Protein AF-A0A381RCT6-F1 (afdb_monomer_lite)

Structure (mmCIF, N/CA/C/O backbone):
data_AF-A0A381RCT6-F1
#
_entry.id   AF-A0A381RCT6-F1
#
loop_
_atom_site.group_PDB
_atom_site.id
_atom_site.type_symbol
_atom_site.label_atom_id
_atom_site.label_alt_id
_atom_site.label_comp_id
_atom_site.label_asym_id
_atom_site.label_entity_id
_atom_site.label_seq_id
_atom_site.pdbx_PDB_ins_code
_atom_site.Cartn_x
_atom_site.Cartn_y
_atom_site.Cartn_z
_atom_site.occupancy
_atom_site.B_iso_or_equiv
_atom_site.auth_seq_id
_atom_site.auth_comp_id
_atom_site.auth_asym_id
_atom_site.auth_atom_id
_atom_site.pdbx_PDB_model_num
ATOM 1 N N . MET A 1 1 ? 29.115 1.736 -51.654 1.00 74.56 1 MET A N 1
ATOM 2 C CA . MET A 1 1 ? 29.223 0.613 -50.694 1.00 74.56 1 MET A CA 1
ATOM 3 C C . MET A 1 1 ? 29.593 1.074 -49.286 1.00 74.56 1 MET A C 1
ATOM 5 O O . MET A 1 1 ? 28.783 0.878 -48.397 1.00 74.56 1 MET A O 1
ATOM 9 N N . ILE A 1 2 ? 30.716 1.776 -49.076 1.00 87.88 2 ILE A N 1
ATOM 10 C CA . ILE A 1 2 ? 31.157 2.237 -47.736 1.00 87.88 2 ILE A CA 1
ATOM 11 C C . ILE A 1 2 ? 30.095 3.080 -47.004 1.00 87.88 2 ILE A C 1
ATOM 13 O O . ILE A 1 2 ? 29.793 2.818 -45.848 1.00 87.88 2 ILE A O 1
ATOM 17 N N . ARG A 1 3 ? 29.454 4.039 -47.690 1.00 89.88 3 ARG A N 1
ATOM 18 C CA . ARG A 1 3 ? 28.373 4.854 -47.099 1.00 89.88 3 ARG A CA 1
ATOM 19 C C . ARG A 1 3 ? 27.176 4.017 -46.633 1.00 89.88 3 ARG A C 1
ATOM 21 O O . ARG A 1 3 ? 26.641 4.279 -45.567 1.00 89.88 3 ARG A O 1
ATOM 28 N N . ALA A 1 4 ? 26.790 2.995 -47.397 1.00 89.81 4 ALA A N 1
ATOM 29 C CA . ALA A 1 4 ? 25.694 2.103 -47.021 1.00 89.81 4 ALA A CA 1
ATOM 30 C C . ALA A 1 4 ? 26.067 1.233 -45.809 1.00 89.81 4 ALA A C 1
ATOM 32 O O . ALA A 1 4 ? 25.259 1.077 -44.904 1.00 89.81 4 ALA A O 1
ATOM 33 N N . ILE A 1 5 ? 27.309 0.745 -45.748 1.00 91.81 5 ILE A N 1
ATOM 34 C CA . ILE A 1 5 ? 27.820 -0.029 -44.607 1.00 91.81 5 ILE A CA 1
ATOM 35 C C . ILE A 1 5 ? 27.840 0.822 -43.329 1.00 91.81 5 ILE A C 1
ATOM 37 O O . ILE A 1 5 ? 27.421 0.346 -42.279 1.00 91.81 5 ILE A O 1
ATOM 41 N N . LEU A 1 6 ? 28.255 2.091 -43.415 1.00 93.62 6 LEU A N 1
ATOM 42 C CA . LEU A 1 6 ? 28.244 3.010 -42.270 1.00 93.62 6 LEU A CA 1
ATOM 43 C C . LEU A 1 6 ? 26.825 3.296 -41.768 1.00 93.62 6 LEU A C 1
ATOM 45 O O . LEU A 1 6 ? 26.592 3.298 -40.562 1.00 93.62 6 LEU A O 1
ATOM 49 N N . VAL A 1 7 ? 25.871 3.495 -42.682 1.00 94.19 7 VAL A N 1
ATOM 50 C CA . VAL A 1 7 ? 24.463 3.717 -42.323 1.00 94.19 7 VAL A CA 1
ATOM 51 C C . VAL A 1 7 ? 23.874 2.479 -41.649 1.00 94.19 7 VAL A C 1
ATOM 53 O O . VAL A 1 7 ? 23.264 2.596 -40.590 1.00 94.19 7 VAL A O 1
ATOM 56 N N . VAL A 1 8 ? 24.103 1.289 -42.209 1.00 93.62 8 VAL A N 1
ATOM 57 C CA . VAL A 1 8 ? 23.602 0.027 -41.641 1.00 93.62 8 VAL A CA 1
ATOM 58 C C . VAL A 1 8 ? 24.248 -0.266 -40.284 1.00 93.62 8 VAL A C 1
ATOM 60 O O . VAL A 1 8 ? 23.543 -0.603 -39.337 1.00 93.62 8 VAL A O 1
ATOM 63 N N . GLY A 1 9 ? 25.562 -0.069 -40.148 1.00 93.31 9 GLY A N 1
ATOM 64 C CA . GLY A 1 9 ? 26.264 -0.236 -38.874 1.00 93.31 9 GLY A CA 1
ATOM 65 C C . GLY A 1 9 ? 25.770 0.731 -37.796 1.00 93.31 9 GLY A C 1
ATOM 66 O O . GLY A 1 9 ? 25.532 0.322 -36.662 1.00 93.31 9 GLY A O 1
ATOM 67 N N . SER A 1 10 ? 25.537 1.998 -38.155 1.00 91.81 10 SER A N 1
ATOM 68 C CA . SER A 1 10 ? 24.970 2.994 -37.239 1.00 91.81 10 SER A CA 1
ATOM 69 C C . SER A 1 10 ? 23.549 2.634 -36.798 1.00 91.81 10 SER A C 1
ATOM 71 O O . SER A 1 10 ? 23.230 2.781 -35.621 1.00 91.81 10 SER A O 1
ATOM 73 N N . LEU A 1 11 ? 22.717 2.115 -37.704 1.00 91.38 11 LEU A N 1
ATOM 74 C CA . LEU A 1 11 ? 21.366 1.646 -37.386 1.00 91.38 11 LEU A CA 1
ATOM 75 C C . LEU A 1 11 ? 21.381 0.474 -36.402 1.00 91.38 11 LEU A C 1
ATOM 77 O O . LEU A 1 11 ? 20.632 0.487 -35.429 1.00 91.38 11 LEU A O 1
ATOM 81 N N . ILE A 1 12 ? 22.263 -0.504 -36.611 1.00 89.12 12 ILE A N 1
ATOM 82 C CA . ILE A 1 12 ? 22.414 -1.652 -35.706 1.00 89.12 12 ILE A CA 1
ATOM 83 C C . ILE A 1 12 ? 22.876 -1.186 -34.320 1.00 89.12 12 ILE A C 1
ATOM 85 O O . ILE A 1 12 ? 22.315 -1.613 -33.312 1.00 89.12 12 ILE A O 1
ATOM 89 N N . LEU A 1 13 ? 23.842 -0.263 -34.256 1.00 87.38 13 LEU A N 1
ATOM 90 C CA . LEU A 1 13 ? 24.306 0.311 -32.990 1.00 87.38 13 LEU A CA 1
ATOM 91 C C . LEU A 1 13 ? 23.200 1.073 -32.258 1.00 87.38 13 LEU A C 1
ATOM 93 O O . LEU A 1 13 ? 23.068 0.920 -31.048 1.00 87.38 13 LEU A O 1
ATOM 97 N N . LEU A 1 14 ? 22.381 1.851 -32.971 1.00 87.00 14 LEU A N 1
ATOM 98 C CA . LEU A 1 14 ? 21.238 2.539 -32.372 1.00 87.00 14 LEU A CA 1
ATOM 99 C C . LEU A 1 14 ? 20.211 1.543 -31.830 1.00 87.00 14 LEU A C 1
ATOM 101 O O . LEU A 1 14 ? 19.756 1.699 -30.701 1.00 87.00 14 LEU A O 1
ATOM 105 N N . ILE A 1 15 ? 19.883 0.489 -32.580 1.00 85.69 15 ILE A N 1
ATOM 106 C CA . ILE A 1 15 ? 18.945 -0.539 -32.113 1.00 85.69 15 ILE A CA 1
ATOM 107 C C . ILE A 1 15 ? 19.475 -1.199 -30.835 1.00 85.69 15 ILE A C 1
ATOM 109 O O . ILE A 1 15 ? 18.745 -1.265 -29.852 1.00 85.69 15 ILE A O 1
ATOM 113 N N . ILE A 1 16 ? 20.746 -1.607 -30.793 1.00 83.94 16 ILE A N 1
ATOM 114 C CA . ILE A 1 16 ? 21.354 -2.207 -29.592 1.00 83.94 16 ILE A CA 1
ATOM 115 C C . ILE A 1 16 ? 21.422 -1.199 -28.435 1.00 83.94 16 ILE A C 1
ATOM 117 O O . ILE A 1 16 ? 21.220 -1.567 -27.284 1.00 83.94 16 ILE A O 1
ATOM 121 N N . PHE A 1 17 ? 21.661 0.081 -28.706 1.00 82.81 17 PHE A N 1
ATOM 122 C CA . PHE A 1 17 ? 21.723 1.105 -27.663 1.00 82.81 17 PHE A CA 1
ATOM 123 C C . PHE A 1 17 ? 20.351 1.398 -27.035 1.00 82.81 17 PHE A C 1
ATOM 125 O O . PHE A 1 17 ? 20.245 1.607 -25.827 1.00 82.81 17 PHE A O 1
ATOM 132 N N . PHE A 1 18 ? 19.283 1.398 -27.836 1.00 78.50 18 PHE A N 1
ATOM 133 C CA . PHE A 1 18 ? 17.925 1.649 -27.349 1.00 78.50 18 PHE A CA 1
ATOM 134 C C . PHE A 1 18 ? 17.245 0.392 -26.780 1.00 78.50 18 PHE A C 1
ATOM 136 O O . PHE A 1 18 ? 16.573 0.493 -25.751 1.00 78.50 18 PHE A O 1
ATOM 143 N N . PHE A 1 19 ? 17.427 -0.767 -27.425 1.00 73.81 19 PHE A N 1
ATOM 144 C CA . PHE A 1 19 ? 16.756 -2.041 -27.115 1.00 73.81 19 PHE A CA 1
ATOM 145 C C . PHE A 1 19 ? 17.652 -3.110 -26.484 1.00 73.81 19 PHE A C 1
ATOM 147 O O . PHE A 1 19 ? 17.148 -4.167 -26.113 1.00 73.81 19 PHE A O 1
ATOM 154 N N . GLY A 1 20 ? 18.959 -2.886 -26.366 1.00 74.75 20 GLY A N 1
ATOM 155 C CA . GLY A 1 20 ? 19.842 -3.820 -25.675 1.00 74.75 20 GLY A CA 1
ATOM 156 C C . GLY A 1 20 ? 19.491 -3.935 -24.194 1.00 74.75 20 GLY A C 1
ATOM 157 O O . GLY A 1 20 ? 18.820 -3.070 -23.630 1.00 74.75 20 GLY A O 1
ATOM 158 N N . ASP A 1 21 ? 20.005 -4.981 -23.550 1.00 64.00 21 ASP A N 1
ATOM 159 C CA . ASP A 1 21 ? 19.706 -5.332 -22.155 1.00 64.00 21 ASP A CA 1
ATOM 160 C C . ASP A 1 21 ? 19.989 -4.224 -21.134 1.00 64.00 21 ASP A C 1
ATOM 162 O O . ASP A 1 21 ? 19.585 -4.368 -19.995 1.00 64.00 21 ASP A O 1
ATOM 166 N N . HIS A 1 22 ? 20.693 -3.152 -21.512 1.00 66.88 22 HIS A N 1
ATOM 167 C CA . HIS A 1 22 ? 21.005 -1.986 -20.672 1.00 66.88 22 HIS A CA 1
ATOM 168 C C . HIS A 1 22 ? 20.575 -0.659 -21.329 1.00 66.88 22 HIS A C 1
ATOM 170 O O . HIS A 1 22 ? 21.072 0.415 -20.984 1.00 66.88 22 HIS A O 1
ATOM 176 N N . GLY A 1 23 ? 19.685 -0.722 -22.320 1.00 76.38 23 GLY A N 1
ATOM 177 C CA . GLY A 1 23 ? 19.209 0.441 -23.052 1.00 76.38 23 GLY A CA 1
ATOM 178 C C . GLY A 1 23 ? 18.306 1.351 -22.217 1.00 76.38 23 GLY A C 1
ATOM 179 O O . GLY A 1 23 ? 17.809 1.001 -21.141 1.00 76.38 23 GLY A O 1
ATOM 180 N N . LEU A 1 24 ? 18.038 2.542 -22.754 1.00 78.19 24 LEU A N 1
ATOM 181 C CA . LEU A 1 24 ? 17.206 3.569 -22.110 1.00 78.19 24 LEU A CA 1
ATOM 182 C C . LEU A 1 24 ? 15.803 3.065 -21.729 1.00 78.19 24 LEU A C 1
ATOM 184 O O . LEU A 1 24 ? 15.227 3.525 -20.739 1.00 78.19 24 LEU A O 1
ATOM 188 N N . TYR A 1 25 ? 15.264 2.101 -22.480 1.00 82.69 25 TYR A N 1
ATOM 189 C CA . TYR A 1 25 ? 13.963 1.501 -22.200 1.00 82.69 25 TYR A CA 1
ATOM 190 C C . TYR A 1 25 ? 13.935 0.746 -20.864 1.00 82.69 25 TYR A C 1
ATOM 192 O O . TYR A 1 25 ? 12.982 0.881 -20.095 1.00 82.69 25 TYR A O 1
ATOM 200 N N . GLN A 1 26 ? 14.997 0.006 -20.538 1.00 84.38 26 GLN A N 1
ATOM 201 C CA . GLN A 1 26 ? 15.064 -0.737 -19.282 1.00 84.38 26 GLN A CA 1
ATOM 202 C C . GLN A 1 26 ? 15.181 0.207 -18.084 1.00 84.38 26 GLN A C 1
ATOM 204 O O . GLN A 1 26 ? 14.522 -0.000 -17.067 1.00 84.38 26 GLN A O 1
ATOM 209 N N . LEU A 1 27 ? 15.935 1.303 -18.221 1.00 85.31 27 LEU A N 1
ATOM 210 C CA . LEU A 1 27 ? 16.008 2.332 -17.185 1.00 85.31 27 LEU A CA 1
ATOM 211 C C . LEU A 1 27 ? 14.639 2.980 -16.928 1.00 85.31 27 LEU A C 1
ATOM 213 O O . LEU A 1 27 ? 14.290 3.248 -15.776 1.00 85.31 27 LEU A O 1
ATOM 217 N N . TYR A 1 28 ? 13.855 3.224 -17.982 1.00 87.19 28 TYR A N 1
ATOM 218 C CA . TYR A 1 28 ? 12.499 3.754 -17.847 1.00 87.19 28 TYR A CA 1
ATOM 219 C C . TYR A 1 28 ? 11.571 2.763 -17.132 1.00 87.19 28 TYR A C 1
ATOM 221 O O . TYR A 1 28 ? 10.887 3.146 -16.178 1.00 87.19 28 TYR A O 1
ATOM 229 N N . GLN A 1 29 ? 11.594 1.487 -17.532 1.00 88.25 29 GLN A N 1
ATOM 230 C CA . GLN A 1 29 ? 10.823 0.439 -16.860 1.00 88.25 29 GLN A CA 1
ATOM 231 C C . GLN A 1 29 ? 11.204 0.313 -15.385 1.00 88.25 29 GLN A C 1
ATOM 233 O O . GLN A 1 29 ? 10.328 0.367 -14.526 1.00 88.25 29 GLN A O 1
ATOM 238 N N . LEU A 1 30 ? 12.501 0.256 -15.080 1.00 89.88 30 LEU A N 1
ATOM 239 C CA . LEU A 1 30 ? 12.997 0.125 -13.714 1.00 89.88 30 LEU A CA 1
ATOM 240 C C . LEU A 1 30 ? 12.592 1.319 -12.839 1.00 89.88 30 LEU A C 1
ATOM 242 O O . LEU A 1 30 ? 12.236 1.156 -11.672 1.00 89.88 30 LEU A O 1
ATOM 246 N N . ARG A 1 31 ? 12.598 2.538 -13.396 1.00 90.94 31 ARG A N 1
ATOM 247 C CA . ARG A 1 31 ? 12.096 3.729 -12.691 1.00 90.94 31 ARG A CA 1
ATOM 248 C C . ARG A 1 31 ? 10.599 3.637 -12.405 1.00 90.94 31 ARG A C 1
ATOM 250 O O . ARG A 1 31 ? 10.187 3.983 -11.298 1.00 90.94 31 ARG A O 1
ATOM 257 N N . SER A 1 32 ? 9.805 3.174 -13.368 1.00 93.12 32 SER A N 1
ATOM 258 C CA . SER A 1 32 ? 8.359 2.998 -13.198 1.00 93.12 32 SER A CA 1
ATOM 259 C C . SER A 1 32 ? 8.038 1.917 -12.162 1.00 93.12 32 SER A C 1
ATOM 261 O O . SER A 1 32 ? 7.237 2.135 -11.252 1.00 93.12 32 SER A O 1
ATOM 263 N N . GLU A 1 33 ? 8.738 0.785 -12.220 1.00 95.00 33 GLU A N 1
ATOM 264 C CA . GLU A 1 33 ? 8.591 -0.308 -11.262 1.00 95.00 33 GLU A CA 1
ATOM 265 C C . GLU A 1 33 ? 8.978 0.131 -9.848 1.00 95.00 33 GLU A C 1
ATOM 267 O O . GLU A 1 33 ? 8.211 -0.066 -8.904 1.00 95.00 33 GLU A O 1
ATOM 272 N N . LYS A 1 34 ? 10.101 0.845 -9.702 1.00 95.31 34 LYS A N 1
ATOM 273 C CA . LYS A 1 34 ? 10.502 1.447 -8.426 1.00 95.31 34 LYS A CA 1
ATOM 274 C C . LYS A 1 34 ? 9.425 2.385 -7.876 1.00 95.31 34 LYS A C 1
ATOM 276 O 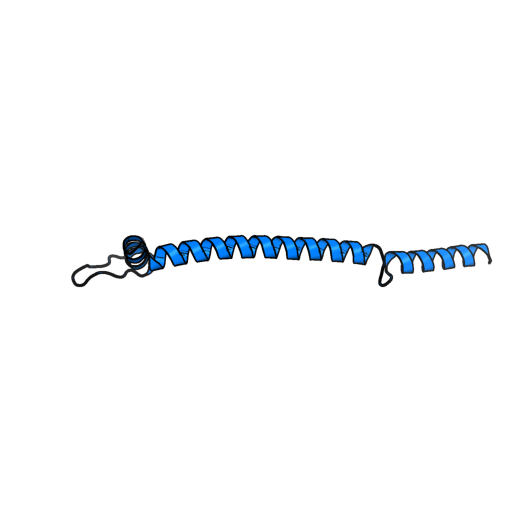O . LYS A 1 34 ? 9.112 2.315 -6.688 1.00 95.31 34 LYS A O 1
ATOM 281 N N . ALA A 1 35 ? 8.843 3.245 -8.713 1.00 96.19 35 ALA A N 1
ATOM 282 C CA . ALA A 1 35 ? 7.780 4.157 -8.293 1.00 96.19 35 ALA A CA 1
ATOM 283 C C . ALA A 1 35 ? 6.520 3.399 -7.838 1.00 96.19 35 ALA A C 1
ATOM 285 O O . ALA A 1 35 ? 5.943 3.722 -6.796 1.00 96.19 35 ALA A O 1
ATOM 286 N N . LYS A 1 36 ? 6.130 2.346 -8.565 1.00 96.88 36 LYS A N 1
ATOM 287 C CA . LYS A 1 36 ? 4.990 1.487 -8.220 1.00 96.88 36 LYS A CA 1
ATOM 288 C C . LYS A 1 36 ? 5.205 0.751 -6.898 1.00 96.88 36 LYS A C 1
ATOM 290 O O . LYS A 1 36 ? 4.312 0.738 -6.050 1.00 96.88 36 LYS A O 1
ATOM 295 N N . ILE A 1 37 ? 6.390 0.176 -6.696 1.00 96.88 37 ILE A N 1
ATOM 296 C CA . ILE A 1 37 ? 6.759 -0.493 -5.442 1.00 96.88 37 ILE A CA 1
ATOM 297 C C . ILE A 1 37 ? 6.717 0.509 -4.288 1.00 96.88 37 ILE A C 1
ATOM 299 O O . ILE A 1 37 ? 6.101 0.233 -3.261 1.00 96.88 37 ILE A O 1
ATOM 303 N N . GLN A 1 38 ? 7.292 1.701 -4.466 1.00 96.81 38 GLN A N 1
ATOM 304 C CA . GLN A 1 38 ? 7.295 2.733 -3.431 1.00 96.81 38 GLN A CA 1
ATOM 305 C C . GLN A 1 38 ? 5.875 3.173 -3.050 1.00 96.81 38 GLN A C 1
ATOM 307 O O . GLN A 1 38 ? 5.562 3.277 -1.866 1.00 96.81 38 GLN A O 1
ATOM 312 N N . SER A 1 39 ? 5.001 3.383 -4.038 1.00 97.19 39 SER A N 1
ATOM 313 C CA . SER A 1 39 ? 3.589 3.703 -3.805 1.00 97.19 39 SER A CA 1
ATOM 314 C C . SER A 1 39 ? 2.875 2.583 -3.042 1.00 97.19 39 SER A C 1
ATOM 316 O O . SER A 1 39 ? 2.174 2.849 -2.066 1.00 97.19 39 SER A O 1
ATOM 318 N N . THR A 1 40 ? 3.131 1.328 -3.416 1.00 97.19 40 THR A N 1
ATOM 319 C CA . THR A 1 40 ? 2.568 0.153 -2.737 1.00 97.19 40 THR A CA 1
ATOM 320 C C . THR A 1 40 ? 3.029 0.075 -1.280 1.00 97.19 40 THR A C 1
ATOM 322 O O . THR A 1 40 ? 2.220 -0.181 -0.392 1.00 97.19 40 THR A O 1
ATOM 325 N N . ILE A 1 41 ? 4.309 0.348 -1.007 1.00 97.56 41 ILE A N 1
ATOM 326 C CA . ILE A 1 41 ? 4.851 0.394 0.358 1.00 97.56 41 ILE A CA 1
ATOM 327 C C . ILE A 1 41 ? 4.145 1.471 1.184 1.00 97.56 41 ILE A C 1
ATOM 329 O O . ILE A 1 41 ? 3.745 1.198 2.315 1.00 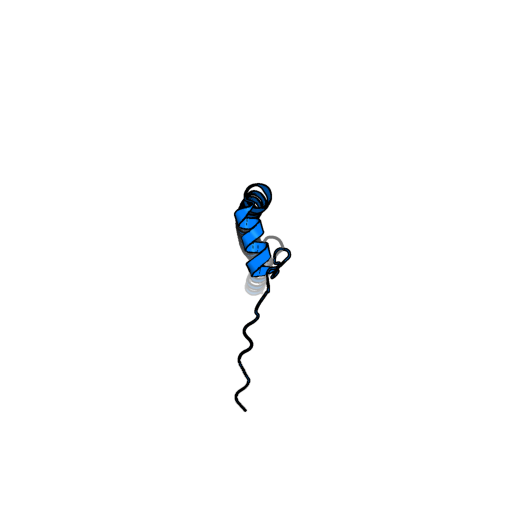97.56 41 ILE A O 1
ATOM 333 N N . SER A 1 42 ? 3.980 2.678 0.639 1.00 97.56 42 SER A N 1
ATOM 334 C CA . S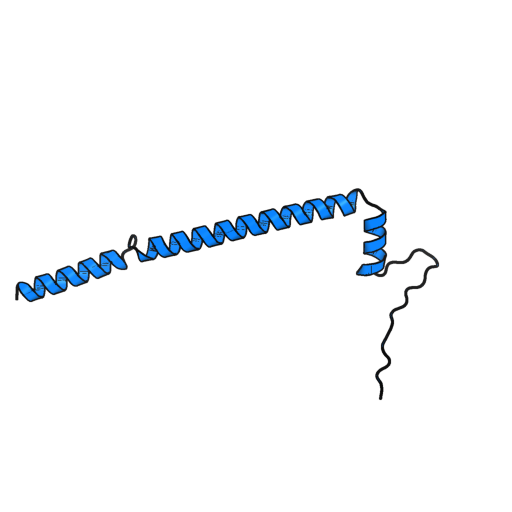ER A 1 42 ? 3.291 3.770 1.335 1.00 97.56 42 SER A CA 1
ATOM 335 C C . SER A 1 42 ? 1.839 3.408 1.654 1.00 97.56 42 SER A C 1
ATOM 337 O O . SER A 1 42 ? 1.426 3.526 2.805 1.00 97.56 42 SER A O 1
ATOM 339 N N . PHE A 1 43 ? 1.104 2.870 0.677 1.00 97.75 43 PHE A N 1
ATOM 340 C CA . PHE A 1 43 ? -0.274 2.410 0.864 1.00 97.75 43 PHE A CA 1
ATOM 341 C C . PHE A 1 43 ? -0.386 1.323 1.944 1.00 97.75 43 PHE A C 1
ATOM 343 O O . PHE A 1 43 ? -1.245 1.383 2.823 1.00 97.75 43 PHE A O 1
ATOM 350 N N . LEU A 1 44 ? 0.506 0.328 1.924 1.00 97.38 44 LEU A N 1
ATOM 351 C CA . LEU A 1 44 ? 0.505 -0.740 2.925 1.00 97.38 44 LEU A CA 1
ATOM 352 C C . LEU A 1 44 ? 0.852 -0.228 4.326 1.00 97.38 44 LEU A C 1
ATOM 354 O O . LEU A 1 44 ? 0.308 -0.737 5.305 1.00 97.38 44 LEU A O 1
ATOM 358 N N . ARG A 1 45 ? 1.731 0.774 4.441 1.00 97.25 45 ARG A N 1
ATOM 359 C CA . ARG A 1 45 ? 2.050 1.411 5.727 1.00 97.25 45 ARG A CA 1
ATOM 360 C C . ARG A 1 45 ? 0.847 2.141 6.308 1.00 97.25 45 ARG A C 1
ATOM 362 O O . ARG A 1 45 ? 0.549 1.939 7.480 1.00 97.25 45 ARG A O 1
ATOM 369 N N . GLU A 1 46 ? 0.144 2.918 5.492 1.00 97.56 46 GLU A N 1
ATOM 370 C CA . GLU A 1 46 ? -1.081 3.607 5.905 1.00 97.56 46 GLU A CA 1
ATOM 371 C C . GLU A 1 46 ? -2.153 2.603 6.344 1.00 97.56 46 GLU A C 1
ATOM 373 O O . GLU A 1 46 ? -2.686 2.691 7.449 1.00 97.56 46 GLU A O 1
ATOM 378 N N . LYS A 1 47 ? -2.388 1.559 5.539 1.00 97.06 47 LYS A N 1
ATOM 379 C CA . LYS A 1 47 ? -3.338 0.497 5.887 1.00 97.06 47 LYS A CA 1
ATOM 380 C C . LYS A 1 47 ? -2.960 -0.219 7.183 1.00 97.06 47 LYS A C 1
ATOM 382 O O . LYS A 1 47 ? -3.835 -0.528 7.987 1.00 97.06 47 LYS A O 1
ATOM 387 N N . LYS A 1 48 ? -1.669 -0.483 7.403 1.00 96.94 48 LYS A N 1
ATOM 388 C CA . LYS A 1 48 ? -1.184 -1.077 8.653 1.00 96.94 48 LYS A CA 1
ATOM 389 C C . LYS A 1 48 ? -1.488 -0.168 9.843 1.00 96.94 48 LYS A C 1
ATOM 391 O O . LYS A 1 48 ? -1.955 -0.670 10.857 1.00 96.94 48 LYS A O 1
ATOM 396 N N . GLN A 1 49 ? -1.241 1.135 9.723 1.00 97.00 49 GLN A N 1
ATOM 397 C CA . GLN A 1 49 ? -1.531 2.088 10.794 1.00 97.00 49 GLN A CA 1
ATOM 398 C C . GLN A 1 49 ? -3.024 2.088 11.144 1.00 97.00 49 GLN A C 1
ATOM 400 O O . GLN A 1 49 ? -3.369 1.912 12.309 1.00 97.00 49 GLN A O 1
ATOM 405 N N . LEU A 1 50 ? -3.899 2.188 10.140 1.00 96.19 50 LEU A N 1
ATOM 406 C CA . LEU A 1 50 ? -5.349 2.150 10.346 1.00 96.19 50 LEU A CA 1
ATOM 407 C C . LEU A 1 50 ? -5.803 0.857 11.039 1.00 96.19 50 LEU A C 1
ATOM 409 O O . LEU A 1 50 ? -6.623 0.900 11.953 1.00 96.19 50 LEU A O 1
ATOM 413 N N . LEU A 1 51 ? -5.242 -0.289 10.643 1.00 95.56 51 LEU A N 1
ATOM 414 C CA . LEU A 1 51 ? -5.552 -1.579 11.262 1.00 95.56 51 LEU A CA 1
ATOM 415 C C . LEU A 1 51 ? -5.055 -1.676 12.711 1.00 95.56 51 LEU A C 1
ATOM 417 O O . LEU A 1 51 ? -5.740 -2.264 13.543 1.00 95.56 51 LEU A O 1
ATOM 421 N N . GLU A 1 52 ? -3.891 -1.115 13.041 1.00 95.00 52 GLU A N 1
ATOM 422 C CA . GLU A 1 52 ? -3.405 -1.076 14.429 1.00 95.00 52 GLU A CA 1
ATOM 423 C C . GLU A 1 52 ? -4.260 -0.148 15.303 1.00 95.00 52 GLU A C 1
ATOM 425 O O . GLU A 1 52 ? -4.562 -0.477 16.454 1.00 95.00 52 GLU A O 1
ATOM 430 N N . GLU A 1 53 ? -4.719 0.980 14.760 1.00 93.38 53 GLU A N 1
ATOM 431 C CA . GLU A 1 53 ? -5.672 1.861 15.438 1.00 93.38 53 GLU A CA 1
ATOM 432 C C . GLU A 1 53 ? -7.016 1.153 15.674 1.00 93.38 53 GLU A C 1
ATOM 434 O O . GLU A 1 53 ? -7.554 1.199 16.782 1.00 93.38 53 GLU A O 1
ATOM 439 N N . GLU A 1 54 ? -7.544 0.446 14.671 1.00 91.75 54 GLU A N 1
ATOM 440 C CA . GLU A 1 54 ? -8.769 -0.352 14.793 1.00 91.75 54 GLU A CA 1
ATOM 441 C C . GLU A 1 54 ? -8.610 -1.473 15.825 1.00 91.75 54 GLU A C 1
ATOM 443 O O . GLU A 1 54 ? -9.445 -1.623 16.716 1.00 91.75 54 GLU A O 1
ATOM 448 N N . LYS A 1 55 ? -7.494 -2.206 15.783 1.00 93.12 55 LYS A N 1
ATOM 449 C CA . LYS A 1 55 ? -7.153 -3.228 16.777 1.00 93.12 55 LYS A CA 1
ATOM 450 C C . LYS A 1 55 ? -7.083 -2.647 18.188 1.00 93.12 55 LYS A C 1
ATOM 452 O O . LYS A 1 55 ? -7.552 -3.274 19.135 1.00 93.12 55 LYS A O 1
ATOM 457 N N . THR A 1 56 ? -6.519 -1.452 18.344 1.00 92.19 56 THR A N 1
ATOM 458 C CA . THR A 1 56 ? -6.451 -0.765 19.640 1.00 92.19 56 THR A CA 1
ATOM 459 C C . THR A 1 56 ? -7.849 -0.433 20.156 1.00 92.19 56 THR A C 1
ATOM 461 O O . THR A 1 56 ? -8.144 -0.705 21.319 1.00 92.19 56 THR A O 1
ATOM 464 N N . LYS A 1 57 ? -8.736 0.078 19.292 1.00 90.44 57 LYS A N 1
ATOM 465 C CA . LYS A 1 57 ? -10.144 0.343 19.637 1.00 90.44 57 LYS A CA 1
ATOM 466 C C . LYS A 1 57 ? -10.881 -0.939 20.022 1.00 90.44 57 LYS A C 1
ATOM 468 O O . LYS A 1 57 ? -11.563 -0.966 21.036 1.00 90.44 57 LYS A O 1
ATOM 473 N N . LEU A 1 58 ? -10.693 -2.022 19.272 1.00 89.19 58 LEU A N 1
ATOM 474 C CA . LEU A 1 58 ? -11.311 -3.317 19.572 1.00 89.19 58 LEU A CA 1
ATOM 475 C 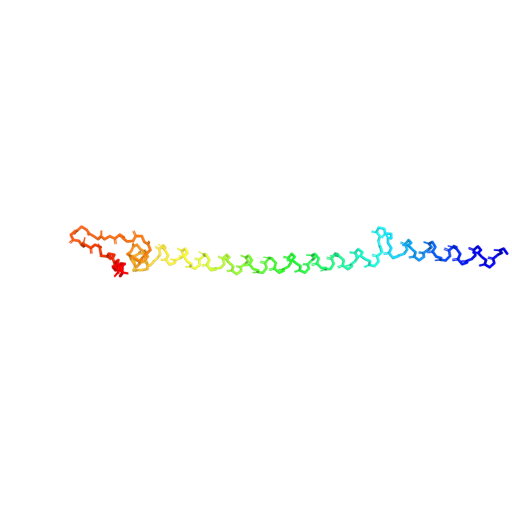C . LEU A 1 58 ? -10.826 -3.946 20.884 1.00 89.19 58 LEU A C 1
ATOM 477 O O . LEU A 1 58 ? -11.577 -4.699 21.485 1.00 89.19 58 LEU A O 1
ATOM 481 N N . ASN A 1 59 ? -9.599 -3.672 21.331 1.00 85.81 59 ASN A N 1
ATOM 482 C CA . ASN A 1 59 ? -9.087 -4.230 22.588 1.00 85.81 59 ASN A CA 1
ATOM 483 C C . ASN A 1 59 ? -9.414 -3.361 23.806 1.00 85.81 59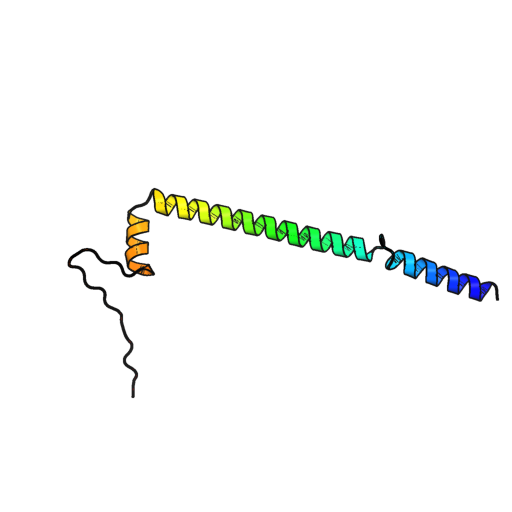 ASN A C 1
ATOM 485 O O . ASN A 1 59 ? -9.660 -3.889 24.888 1.00 85.81 59 ASN A O 1
ATOM 489 N N . ASN A 1 60 ? -9.393 -2.038 23.640 1.00 88.38 60 ASN A N 1
ATOM 490 C CA . ASN A 1 60 ? -9.421 -1.103 24.763 1.00 88.38 60 ASN A CA 1
ATOM 491 C C . ASN A 1 60 ? -10.741 -0.329 24.892 1.00 88.38 60 ASN A C 1
ATOM 493 O O . ASN A 1 60 ? -10.938 0.327 25.912 1.00 88.38 60 ASN A O 1
ATOM 497 N N . ASP A 1 61 ? -11.640 -0.386 23.902 1.00 91.25 61 ASP A N 1
ATOM 498 C CA . ASP A 1 61 ? -12.915 0.340 23.915 1.00 91.25 61 ASP A CA 1
ATOM 499 C C . ASP A 1 61 ? -14.128 -0.616 23.854 1.00 91.25 61 ASP A C 1
ATOM 501 O O . ASP A 1 61 ? -14.608 -0.982 22.775 1.00 91.25 61 ASP A O 1
ATOM 505 N N . PRO A 1 62 ? -14.694 -0.992 25.017 1.00 88.62 62 PRO A N 1
ATOM 506 C CA . PRO A 1 62 ? -15.894 -1.823 25.089 1.00 88.62 62 PRO A CA 1
ATOM 507 C C . PRO A 1 62 ? -17.119 -1.209 24.397 1.00 88.62 62 PRO A C 1
ATOM 509 O O . PRO A 1 62 ? -17.979 -1.943 23.906 1.00 88.62 62 PRO A O 1
ATOM 512 N N . LYS A 1 63 ? -17.217 0.126 24.340 1.00 90.81 63 LYS A N 1
ATOM 513 C CA . LYS A 1 63 ? -18.343 0.824 23.708 1.00 90.81 63 LYS A CA 1
ATOM 514 C C . LYS A 1 63 ? -18.260 0.700 22.190 1.00 90.81 63 LYS A C 1
ATOM 516 O O . LYS A 1 63 ? -19.281 0.455 21.549 1.00 90.81 63 LYS A O 1
ATOM 521 N N . TYR A 1 64 ? -17.055 0.802 21.633 1.00 89.06 64 TYR A N 1
ATOM 522 C CA . TYR A 1 64 ? -16.808 0.552 20.213 1.00 89.06 64 TYR A CA 1
ATOM 523 C C . TYR A 1 64 ? -17.169 -0.888 19.817 1.00 89.06 64 TYR A C 1
ATOM 525 O O . TYR A 1 64 ? -17.837 -1.101 18.805 1.00 89.06 64 TYR A O 1
ATOM 533 N N . ILE A 1 65 ? -16.813 -1.876 20.647 1.00 90.69 65 ILE A N 1
ATOM 534 C CA . ILE A 1 65 ? -17.186 -3.283 20.424 1.00 90.69 65 ILE A CA 1
ATOM 535 C C . ILE A 1 65 ? -18.709 -3.469 20.471 1.00 90.69 65 ILE A C 1
ATOM 537 O O . ILE A 1 65 ? -19.266 -4.127 19.593 1.00 90.69 65 ILE A O 1
ATOM 541 N N . GLU A 1 66 ? -19.401 -2.892 21.462 1.00 89.81 66 GLU A N 1
ATOM 542 C CA . GLU A 1 66 ? -20.866 -2.988 21.561 1.00 89.81 66 GLU A CA 1
ATOM 543 C C . GLU A 1 66 ? -21.552 -2.347 20.346 1.00 89.81 66 GLU A C 1
ATOM 545 O O . GLU A 1 66 ? -22.478 -2.936 19.782 1.00 89.81 66 GLU A O 1
ATOM 550 N N . GLN A 1 67 ? -21.073 -1.182 19.901 1.00 90.31 67 GLN A N 1
ATOM 551 C CA . GLN A 1 67 ? -21.573 -0.530 18.693 1.00 90.31 67 GLN A CA 1
ATOM 552 C C . GLN A 1 67 ? -21.376 -1.424 17.461 1.00 90.31 67 GLN A C 1
ATOM 554 O O . GLN A 1 67 ? -22.332 -1.679 16.728 1.00 90.31 67 GLN A O 1
ATOM 559 N N . LEU A 1 68 ? -20.173 -1.969 17.265 1.00 91.00 68 LEU A N 1
ATOM 560 C CA . LEU A 1 68 ? -19.867 -2.863 16.148 1.00 91.00 68 LEU A CA 1
ATOM 561 C C . LEU A 1 68 ? -20.738 -4.131 16.169 1.00 91.00 68 LEU A C 1
ATOM 563 O O . LEU A 1 68 ? -21.264 -4.546 15.132 1.00 91.00 68 LEU A O 1
ATOM 567 N N . ALA A 1 69 ? -20.924 -4.731 17.346 1.00 90.62 69 ALA A N 1
ATOM 568 C CA . ALA A 1 69 ? -21.759 -5.911 17.542 1.00 90.62 69 ALA A CA 1
ATOM 569 C C . ALA A 1 69 ? -23.229 -5.640 17.179 1.00 90.62 69 ALA A C 1
ATOM 571 O O . ALA A 1 69 ? -23.856 -6.453 16.496 1.00 90.62 69 ALA A O 1
ATOM 572 N N . ARG A 1 70 ? -23.770 -4.483 17.573 1.00 90.19 70 ARG A N 1
ATOM 573 C CA . ARG A 1 70 ? -25.157 -4.089 17.280 1.00 90.19 70 ARG A CA 1
ATOM 574 C C . ARG A 1 70 ? -25.357 -3.693 15.817 1.00 90.19 70 ARG A C 1
ATOM 576 O O . ARG A 1 70 ? -26.301 -4.162 15.188 1.00 90.19 70 ARG A O 1
ATOM 583 N N . GLU A 1 71 ? -24.476 -2.867 15.259 1.00 89.19 71 GLU A N 1
ATOM 584 C CA . GLU A 1 71 ? -24.639 -2.306 13.912 1.00 89.19 71 GLU A CA 1
ATOM 585 C C . GLU A 1 71 ? -24.293 -3.307 12.811 1.00 89.19 71 GLU A C 1
ATOM 587 O O . GLU A 1 71 ? -25.082 -3.519 11.887 1.00 89.19 71 GLU A O 1
ATOM 592 N N . ARG A 1 72 ? -23.117 -3.943 12.894 1.00 87.94 72 ARG A N 1
ATOM 593 C CA . ARG A 1 72 ? -22.639 -4.833 11.826 1.00 87.94 72 ARG A CA 1
ATOM 594 C C . ARG A 1 72 ? -23.102 -6.265 11.993 1.00 87.94 72 ARG A C 1
ATOM 596 O O . ARG A 1 72 ? -23.454 -6.900 11.002 1.00 87.94 72 ARG A O 1
ATOM 603 N N . TYR A 1 73 ? -23.130 -6.759 13.226 1.00 88.75 73 TYR A N 1
ATOM 604 C CA . TYR A 1 73 ? -23.473 -8.154 13.501 1.00 88.75 73 TYR A CA 1
ATOM 605 C C . TYR A 1 73 ? -24.908 -8.351 13.991 1.00 88.75 73 TYR A C 1
ATOM 607 O O . TYR A 1 73 ? -25.340 -9.494 14.123 1.00 88.75 73 TYR A O 1
ATOM 615 N N . ARG A 1 74 ? -25.667 -7.267 14.224 1.00 88.56 74 ARG A N 1
ATOM 616 C CA . ARG A 1 74 ? -27.055 -7.316 14.720 1.00 88.56 74 ARG A CA 1
ATOM 617 C C . ARG A 1 74 ? -27.200 -8.145 15.999 1.00 88.56 74 ARG A C 1
ATOM 619 O O . ARG A 1 74 ? -28.226 -8.781 16.224 1.00 88.56 74 ARG A O 1
ATOM 626 N N . MET A 1 75 ? -26.162 -8.159 16.828 1.00 89.50 75 MET A N 1
ATOM 627 C CA . MET A 1 75 ? -26.195 -8.809 18.130 1.00 89.50 75 MET A CA 1
ATOM 628 C C . MET A 1 75 ? -27.012 -7.957 19.102 1.00 89.50 75 MET A C 1
ATOM 630 O O . MET A 1 75 ? -26.945 -6.727 19.080 1.00 89.50 75 MET A O 1
ATOM 634 N N . ALA A 1 76 ? -27.776 -8.619 19.963 1.00 88.06 76 ALA A N 1
ATOM 635 C CA . ALA A 1 76 ? -28.613 -7.980 20.967 1.00 88.06 76 ALA A CA 1
ATOM 636 C C . ALA A 1 76 ? -28.450 -8.712 22.304 1.00 88.06 76 ALA A C 1
ATOM 638 O O . ALA A 1 76 ? -28.197 -9.921 22.332 1.00 88.06 76 ALA A O 1
ATOM 639 N N . LYS A 1 77 ? -28.561 -7.991 23.422 1.00 86.31 77 LYS A N 1
ATOM 640 C CA . LYS A 1 77 ? -28.508 -8.600 24.757 1.00 86.31 77 LYS A CA 1
ATOM 641 C C . LYS A 1 77 ? -29.768 -9.440 24.995 1.00 86.31 77 LYS A C 1
ATOM 643 O O . LYS A 1 77 ? -30.795 -9.274 24.337 1.00 86.31 77 LYS A O 1
ATOM 648 N N . LYS A 1 78 ? -29.703 -10.361 25.959 1.00 85.62 78 LYS A N 1
ATOM 649 C CA . LYS A 1 78 ? -30.844 -11.212 26.327 1.00 85.62 78 LYS A CA 1
ATOM 650 C C . LYS A 1 78 ? -32.053 -10.336 26.695 1.00 85.62 78 LYS A C 1
ATOM 652 O O . LYS A 1 78 ? -31.985 -9.586 27.662 1.00 85.62 78 LYS A O 1
ATOM 657 N N . GLY A 1 79 ? -33.141 -10.451 25.931 1.00 84.44 79 GLY A N 1
ATOM 658 C CA . GLY A 1 79 ? -34.372 -9.667 26.112 1.00 84.44 79 GLY A CA 1
ATOM 659 C C . GLY A 1 79 ? -34.565 -8.510 25.120 1.00 84.44 79 GLY A C 1
ATOM 660 O O . GLY A 1 79 ? -35.663 -7.966 25.044 1.00 84.44 79 GLY A O 1
ATOM 661 N N . GLU A 1 80 ? -33.555 -8.164 24.320 1.00 87.81 80 GLU A N 1
ATOM 662 C CA . GLU A 1 80 ? -33.663 -7.161 23.254 1.00 87.81 80 GLU A CA 1
ATOM 663 C C . GLU A 1 80 ? -34.140 -7.797 21.929 1.00 87.81 80 GLU A C 1
ATOM 665 O O . GLU A 1 80 ? -33.848 -8.960 21.641 1.00 87.81 80 GLU A O 1
ATOM 670 N N . LYS A 1 81 ? -34.877 -7.039 21.102 1.00 84.31 81 LYS A N 1
ATOM 671 C CA . LYS A 1 81 ? -35.373 -7.483 19.783 1.00 84.31 81 LYS A CA 1
ATOM 672 C C . LYS A 1 81 ? -34.718 -6.679 18.661 1.00 84.31 81 LYS A C 1
ATOM 674 O O . LYS A 1 81 ? -34.693 -5.453 18.711 1.00 84.31 81 LYS A O 1
ATOM 679 N N . VAL A 1 82 ? -34.228 -7.373 17.634 1.00 84.62 82 VAL A N 1
ATOM 680 C CA . VAL A 1 82 ? -33.648 -6.762 16.429 1.00 84.62 82 VAL A CA 1
ATOM 681 C C . VAL A 1 82 ? -34.738 -6.598 15.376 1.00 84.62 82 VAL A C 1
ATOM 683 O O . VAL A 1 82 ? -35.353 -7.580 14.965 1.00 84.62 82 VAL A O 1
ATOM 686 N N . PHE A 1 83 ? -34.951 -5.371 14.905 1.00 83.50 83 PHE A N 1
ATOM 687 C CA . PHE A 1 83 ? -35.889 -5.078 13.824 1.00 83.50 83 PHE A CA 1
ATOM 688 C C . PHE A 1 83 ? -35.119 -4.826 12.527 1.00 83.50 83 PHE A C 1
ATOM 690 O O . PHE A 1 83 ? -34.207 -4.003 12.486 1.00 83.50 83 PHE A O 1
ATOM 697 N N . LYS A 1 84 ? -35.489 -5.528 11.453 1.00 81.88 84 LYS A N 1
ATOM 698 C CA . LYS A 1 84 ? -35.033 -5.226 10.093 1.00 81.88 84 LYS A CA 1
ATOM 699 C C . LYS A 1 84 ? -36.201 -4.588 9.354 1.00 81.88 84 LYS A C 1
ATOM 701 O O . LYS A 1 84 ? -37.224 -5.242 9.170 1.00 81.88 84 LYS A O 1
ATOM 706 N N . VAL A 1 85 ? -36.052 -3.331 8.944 1.00 83.56 85 VAL A N 1
ATOM 707 C CA . VAL A 1 85 ? -37.038 -2.676 8.078 1.00 83.56 85 VAL A CA 1
ATOM 708 C C . VAL A 1 85 ? -36.967 -3.355 6.712 1.00 83.56 85 VAL A C 1
ATOM 710 O O . VAL A 1 85 ? -35.901 -3.416 6.101 1.00 83.56 85 VAL A O 1
ATOM 713 N N . ILE A 1 86 ? -38.082 -3.939 6.283 1.00 84.44 86 ILE A N 1
ATOM 714 C CA . ILE A 1 86 ? -38.250 -4.490 4.941 1.00 84.44 86 ILE A CA 1
ATOM 715 C C . ILE A 1 86 ? -39.187 -3.521 4.234 1.00 84.44 86 ILE A C 1
ATOM 717 O O . ILE A 1 86 ? -40.313 -3.323 4.695 1.00 84.44 86 ILE A O 1
ATOM 721 N N . GLU A 1 87 ? -38.716 -2.874 3.173 1.00 80.06 87 GLU A N 1
ATOM 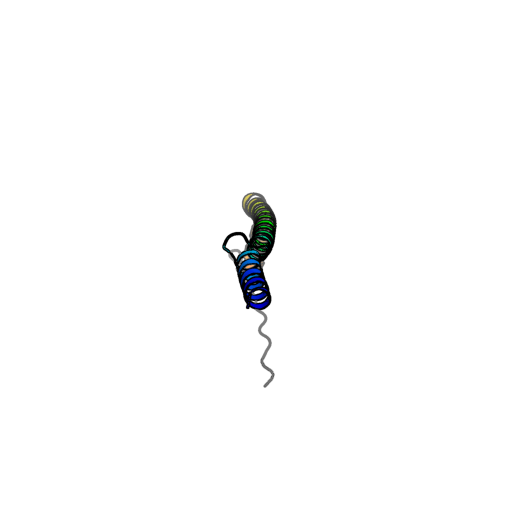722 C CA . GLU A 1 87 ? -39.602 -2.092 2.319 1.00 80.06 87 GLU A CA 1
ATOM 723 C C . GLU A 1 87 ? -40.593 -3.057 1.672 1.00 80.06 87 GLU A C 1
ATOM 725 O O . GLU A 1 87 ? -40.222 -4.107 1.144 1.00 80.06 87 GLU A O 1
ATOM 730 N N . LYS A 1 88 ? -41.882 -2.754 1.821 1.00 75.75 88 LYS A N 1
ATOM 731 C CA . LYS A 1 88 ? -42.945 -3.566 1.246 1.00 75.75 88 LYS A CA 1
ATOM 732 C C . LYS A 1 88 ? -42.913 -3.325 -0.257 1.00 75.75 88 LYS A C 1
ATOM 734 O O . LYS A 1 88 ? -43.201 -2.206 -0.672 1.00 75.75 88 LYS A O 1
ATOM 739 N N . ASP A 1 89 ? -42.584 -4.357 -1.034 1.00 70.56 89 ASP A N 1
ATOM 740 C CA . ASP A 1 89 ? -42.731 -4.320 -2.489 1.00 70.56 89 ASP A CA 1
ATOM 741 C C . ASP A 1 89 ? -44.145 -3.828 -2.815 1.00 70.56 89 ASP A C 1
ATOM 743 O O . ASP A 1 89 ? -45.149 -4.478 -2.491 1.00 70.56 89 ASP A O 1
ATOM 747 N N . SER A 1 90 ? -44.214 -2.629 -3.391 1.00 63.22 90 SER A N 1
ATOM 748 C CA . SER A 1 90 ? -45.446 -2.083 -3.933 1.00 63.22 90 SER A CA 1
ATOM 749 C C . SER A 1 90 ? -45.764 -2.900 -5.178 1.00 63.22 90 SER A C 1
ATOM 751 O O . SER A 1 90 ? -45.191 -2.668 -6.240 1.00 63.22 90 SER A O 1
ATOM 753 N N . LYS A 1 91 ? -46.628 -3.904 -5.014 1.00 53.12 91 LYS A N 1
ATOM 754 C CA . LYS A 1 91 ? -47.399 -4.449 -6.133 1.00 53.12 91 LYS A CA 1
ATOM 755 C C . LYS A 1 91 ? -48.261 -3.363 -6.762 1.00 53.12 91 LYS A C 1
ATOM 757 O O . LYS A 1 91 ? -48.719 -2.476 -6.004 1.00 53.12 91 LYS A O 1
#

Foldseek 3Di:
DVVVVVVVVVVVVVCCQCPNPPHPVVVVVVVVVVVVVVVVVVVVVVVVVVVVVVVCCCVPPPPSVVCCCCPVVVDDPVPDDRDDDDPPPDD

Sequence (91 aa):
MIRAILVVGSLILLIIFFFGDHGLYQLYQLRSEKAKIQSTISFLREKKQLLEEEKTKLNNDPKYIEQLARERYRMAKKGEKVFKVIEKDSK

pLDDT: mean 87.96, std 8.38, range [53.12, 97.75]

InterPro domains:
  IPR007060 Septum formation initiator FtsL/DivIC [PF04977] (11-88)
  IPR023081 Cell division protein FtsB [PTHR37485] (5-90)

Organism: NCBI:txid408172

Radius of gyration: 31.56 Å; chains: 1; bounding box: 79×16×77 Å

Secondary structure (DSSP, 8-state):
-HHHHHHHHHHHHHHHHHHSTTSHHHHHHHHHHHHHHHHHHHHHHHHHHHHHHHHHHHHH-HHHHHHHHHHTS----TT------------